Protein AF-A0A2X1JPC4-F1 (afdb_monomer_lite)

Organism: Escherichia coli (NCBI:txid562)

Secondary structure (DSSP, 8-state):
-HHHHHHHHHHHGGGGTS-TT--------HHHHHHHHHHHHHHHHHHHHH-

InterPro domains:
  IPR012338 Beta-lactamase/transpeptidase-like [G3DSA:3.40.710.10] (1-51)
  IPR012338 Beta-lactamase/transpeptidase-like [SSF56601] (2-49)

Structure (mmCIF, N/CA/C/O backbone):
data_AF-A0A2X1JPC4-F1
#
_entry.id   AF-A0A2X1JPC4-F1
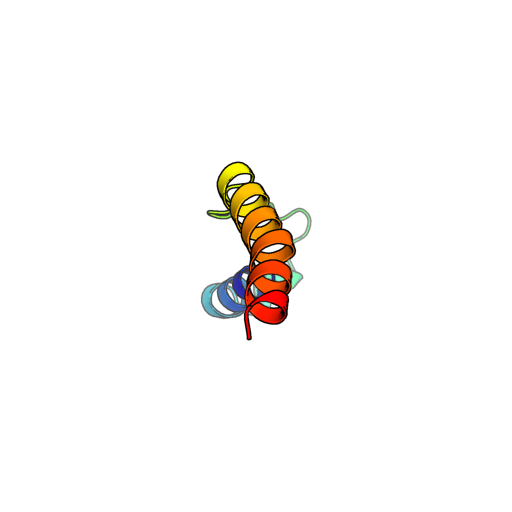#
loop_
_atom_site.group_PDB
_atom_site.id
_atom_site.type_symbol
_atom_site.label_atom_id
_atom_site.label_alt_id
_atom_site.label_comp_id
_atom_site.label_asym_id
_atom_site.label_entity_id
_atom_site.label_seq_id
_atom_site.pdbx_PDB_ins_code
_atom_site.Cartn_x
_atom_site.Cartn_y
_atom_site.Cartn_z
_atom_site.occupancy
_atom_site.B_iso_or_equiv
_atom_site.auth_seq_id
_atom_site.auth_comp_id
_atom_site.auth_asym_id
_atom_site.auth_atom_id
_atom_site.pdbx_PDB_model_num
ATOM 1 N N . MET A 1 1 ? -2.013 2.134 -0.093 1.00 83.44 1 MET A N 1
ATOM 2 C CA . MET A 1 1 ? -2.959 2.135 1.056 1.00 83.44 1 MET A CA 1
ATOM 3 C C . MET A 1 1 ? -4.286 1.397 0.826 1.00 83.44 1 MET A C 1
ATOM 5 O O . MET A 1 1 ? -4.999 1.192 1.803 1.00 83.44 1 MET A O 1
ATOM 9 N N . GLN A 1 2 ? -4.650 0.985 -0.401 1.00 88.12 2 GLN A N 1
ATOM 10 C CA . GLN A 1 2 ? -5.910 0.251 -0.641 1.00 88.12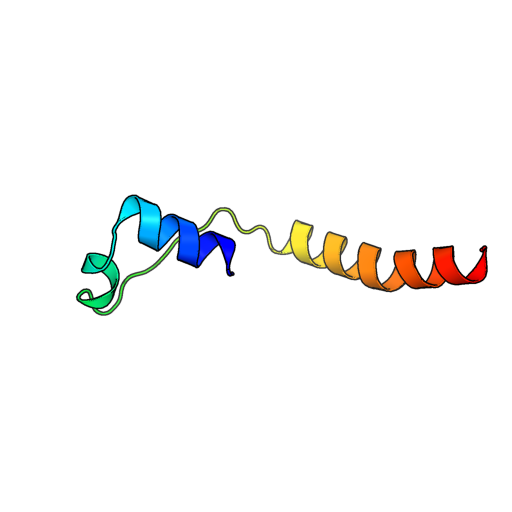 2 GLN A CA 1
ATOM 11 C C . GLN A 1 2 ? -6.007 -1.051 0.174 1.00 88.12 2 GLN A C 1
ATOM 13 O O . GLN A 1 2 ? -7.027 -1.267 0.820 1.00 88.12 2 GLN A O 1
ATOM 18 N N . LEU A 1 3 ? -4.919 -1.830 0.251 1.00 92.38 3 LEU A N 1
ATOM 19 C CA . LEU A 1 3 ? -4.858 -3.050 1.066 1.00 92.38 3 LEU A CA 1
ATOM 20 C C . LEU A 1 3 ? -5.158 -2.784 2.549 1.00 92.38 3 LEU A C 1
ATOM 22 O O . LEU A 1 3 ? -5.974 -3.471 3.147 1.00 92.38 3 LEU A O 1
ATOM 26 N 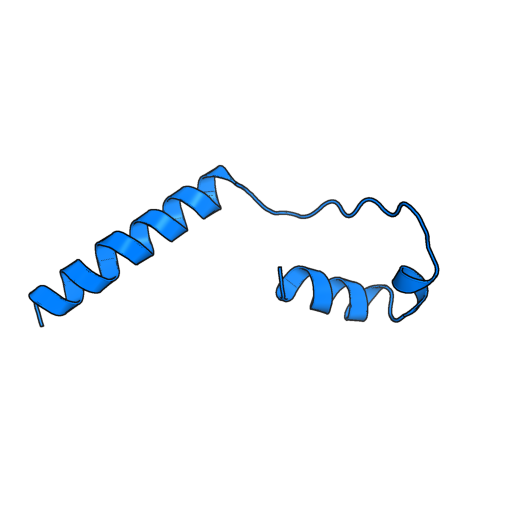N . VAL A 1 4 ? -4.563 -1.733 3.123 1.00 90.25 4 VAL A N 1
ATOM 27 C CA . VAL A 1 4 ? -4.798 -1.349 4.526 1.00 90.25 4 VAL A CA 1
ATOM 28 C C . VAL A 1 4 ? -6.279 -1.041 4.768 1.00 90.25 4 VAL A C 1
ATOM 30 O O . VAL A 1 4 ? -6.841 -1.488 5.760 1.00 90.25 4 VAL A O 1
ATOM 33 N N . ARG A 1 5 ? -6.945 -0.320 3.853 1.00 88.25 5 ARG A N 1
ATOM 34 C CA . ARG A 1 5 ? -8.384 -0.018 3.974 1.00 88.25 5 ARG A CA 1
ATOM 35 C C . ARG A 1 5 ? -9.251 -1.271 3.874 1.00 88.25 5 ARG A C 1
ATOM 37 O O . ARG A 1 5 ? -10.205 -1.402 4.634 1.00 88.25 5 ARG A O 1
ATOM 44 N N . GLN A 1 6 ? -8.920 -2.174 2.955 1.00 91.06 6 GLN A N 1
ATOM 45 C CA . GLN A 1 6 ? -9.640 -3.432 2.786 1.00 91.06 6 GLN A CA 1
ATOM 46 C C . GLN A 1 6 ? -9.515 -4.315 4.031 1.00 91.06 6 GLN A C 1
ATOM 48 O O . GLN A 1 6 ? -10.521 -4.822 4.519 1.00 91.06 6 GLN A O 1
ATOM 53 N N . GLU A 1 7 ? -8.310 -4.437 4.586 1.00 91.62 7 GLU A N 1
ATOM 54 C CA . GLU A 1 7 ? -8.063 -5.242 5.783 1.00 91.62 7 GLU A CA 1
ATOM 55 C C . GLU A 1 7 ? -8.763 -4.655 7.016 1.00 91.62 7 GLU A C 1
ATOM 57 O O . GLU A 1 7 ? -9.354 -5.385 7.809 1.00 91.62 7 GLU A O 1
ATOM 62 N N . LEU A 1 8 ? -8.772 -3.324 7.159 1.00 90.31 8 LEU A N 1
ATOM 63 C CA . LEU A 1 8 ? -9.524 -2.655 8.224 1.00 90.31 8 LEU A CA 1
ATOM 64 C C . LEU A 1 8 ? -11.028 -2.911 8.100 1.00 90.31 8 LEU A C 1
ATOM 66 O O . LEU A 1 8 ? -11.661 -3.231 9.103 1.00 90.31 8 LEU A O 1
ATOM 70 N N . GLN A 1 9 ? -11.593 -2.834 6.891 1.00 87.38 9 GLN A N 1
ATOM 71 C CA . GLN A 1 9 ? -13.003 -3.163 6.674 1.00 87.38 9 GLN A CA 1
ATOM 72 C C . GLN A 1 9 ? -13.284 -4.637 6.993 1.00 87.38 9 GLN A C 1
ATOM 74 O O . GLN A 1 9 ? -14.280 -4.937 7.644 1.00 87.38 9 GLN A O 1
ATOM 79 N N . ALA A 1 10 ? -12.407 -5.554 6.579 1.00 92.12 10 ALA A N 1
ATOM 80 C CA . ALA A 1 10 ? -12.574 -6.983 6.825 1.00 92.12 10 ALA A CA 1
ATOM 81 C C . ALA A 1 10 ? -12.508 -7.339 8.321 1.00 92.12 10 ALA A C 1
ATOM 83 O O . ALA A 1 10 ? -13.269 -8.188 8.779 1.00 92.12 10 ALA A O 1
ATOM 84 N N . LYS A 1 11 ? -11.624 -6.690 9.093 1.00 89.81 11 LYS A N 1
ATOM 85 C CA . LYS A 1 11 ? -11.423 -7.008 10.518 1.00 89.81 11 LYS A CA 1
ATOM 86 C C . LYS A 1 11 ? -12.317 -6.228 11.474 1.00 89.81 11 LYS A C 1
ATOM 88 O O . LYS A 1 11 ? -12.700 -6.762 12.511 1.00 89.81 11 LYS A O 1
ATOM 93 N N . LEU A 1 12 ? -12.599 -4.963 11.173 1.00 87.81 12 LEU A N 1
ATOM 94 C CA . LEU A 1 12 ? -13.275 -4.042 12.093 1.00 87.81 12 LEU A CA 1
ATOM 95 C C . LEU A 1 12 ? -14.629 -3.555 11.562 1.00 87.81 12 LEU A C 1
ATOM 97 O O . LEU A 1 12 ? -15.418 -3.005 12.333 1.00 87.81 12 LEU A O 1
ATOM 101 N N . GLY A 1 13 ? -14.923 -3.773 10.277 1.00 86.00 13 GLY A N 1
ATOM 102 C CA . GLY A 1 13 ? -16.132 -3.265 9.635 1.00 86.00 13 GLY A CA 1
ATOM 103 C C . GLY A 1 13 ? -16.258 -1.748 9.774 1.00 86.00 13 GLY A C 1
ATOM 104 O O . GLY A 1 13 ? -15.267 -1.019 9.851 1.00 86.00 13 GLY A O 1
ATOM 105 N N . ASP A 1 14 ? -17.494 -1.260 9.861 1.00 84.50 14 ASP A N 1
ATOM 106 C CA . ASP A 1 14 ? -17.759 0.178 9.969 1.00 84.50 14 ASP A CA 1
ATOM 107 C C . ASP A 1 14 ? -17.464 0.766 11.358 1.00 84.50 14 ASP A C 1
ATOM 109 O O . ASP A 1 14 ? -17.343 1.982 11.479 1.00 84.50 14 ASP A O 1
ATOM 113 N N . LYS A 1 15 ? -17.224 -0.067 12.386 1.00 74.75 15 LYS A N 1
ATOM 114 C CA . LYS A 1 15 ? -16.924 0.396 13.756 1.00 74.75 15 LYS A CA 1
ATOM 115 C C . LYS A 1 15 ? -15.670 1.266 13.841 1.00 74.75 15 LYS A C 1
ATOM 117 O O . LYS A 1 15 ? -15.532 2.048 14.773 1.00 74.75 15 LYS A O 1
ATOM 122 N N . VAL A 1 16 ? -14.745 1.140 12.886 1.00 72.12 16 VAL A N 1
ATOM 123 C CA . VAL A 1 16 ? -13.524 1.959 12.856 1.00 72.12 16 VAL A CA 1
ATOM 124 C C . VAL A 1 16 ? -13.806 3.425 12.497 1.00 72.12 16 VAL A C 1
ATOM 126 O O . VAL A 1 16 ? -12.997 4.287 12.822 1.00 72.12 16 VAL A O 1
ATOM 129 N N . LYS A 1 17 ? -14.940 3.716 11.839 1.00 74.56 17 LYS A N 1
ATOM 130 C CA . LYS A 1 17 ? -15.340 5.075 11.428 1.00 74.56 17 LYS A CA 1
ATOM 131 C C . LYS A 1 17 ? -15.930 5.885 12.585 1.00 74.56 17 LYS A C 1
ATOM 133 O O . LYS A 1 17 ? -15.848 7.108 12.560 1.00 74.56 17 LYS A O 1
ATOM 138 N N . ASP A 1 18 ? -16.452 5.201 13.599 1.00 77.12 18 ASP A N 1
ATOM 139 C CA . ASP A 1 18 ? -17.055 5.813 14.789 1.00 77.12 18 ASP A CA 1
ATOM 140 C C . ASP A 1 18 ? -16.019 6.128 15.884 1.00 77.12 18 ASP A C 1
ATOM 142 O O . ASP A 1 18 ? -16.332 6.749 16.900 1.00 77.12 18 ASP A O 1
ATOM 146 N N . LEU A 1 19 ? -14.764 5.711 15.687 1.00 76.62 19 LEU A N 1
ATOM 147 C CA . LEU A 1 19 ? -13.667 5.933 16.622 1.00 76.62 19 LEU A CA 1
ATOM 148 C C . LEU A 1 19 ? -12.815 7.125 16.166 1.00 76.62 19 LEU A C 1
ATOM 150 O O . LEU A 1 19 ? -12.180 7.101 15.113 1.00 76.62 19 LEU A O 1
ATOM 154 N N . SER A 1 20 ? -12.762 8.172 16.989 1.00 80.56 20 SER A N 1
ATOM 155 C CA . SER A 1 20 ? -11.898 9.334 16.754 1.00 80.56 20 SER A CA 1
ATOM 156 C C . SER A 1 20 ? -10.484 9.095 17.299 1.00 80.56 20 SER A C 1
ATOM 158 O O . SER A 1 20 ? -10.311 8.520 18.372 1.00 80.56 20 SER A O 1
ATOM 160 N N . GLY A 1 21 ? -9.459 9.542 16.566 1.00 87.25 21 GLY A N 1
ATOM 161 C CA . GLY A 1 21 ? -8.059 9.477 17.009 1.00 87.25 21 GLY A CA 1
ATOM 162 C C . GLY A 1 21 ? -7.391 8.100 16.899 1.00 87.25 21 GLY A C 1
ATOM 163 O O . GLY A 1 21 ? -6.352 7.874 17.522 1.00 87.25 21 GLY A O 1
ATOM 164 N N . VAL A 1 22 ? -7.956 7.175 16.116 1.00 87.06 22 VAL A N 1
ATOM 165 C CA . VAL A 1 22 ? -7.387 5.831 15.933 1.00 87.06 22 VAL A CA 1
ATOM 166 C C . VAL A 1 22 ? -6.023 5.906 15.251 1.00 87.06 22 VAL A C 1
ATOM 168 O O . VAL A 1 22 ? -5.867 6.497 14.183 1.00 87.06 22 VAL A O 1
ATOM 171 N N . LYS A 1 23 ? -5.032 5.245 15.852 1.00 91.06 23 LYS A N 1
ATOM 172 C CA . LYS A 1 23 ? -3.697 5.061 15.276 1.00 91.06 23 LYS A CA 1
ATOM 173 C C . LYS A 1 23 ? -3.599 3.663 14.677 1.00 91.06 23 LYS A C 1
ATOM 175 O O . LYS A 1 23 ? -3.713 2.674 15.395 1.00 91.06 23 LYS A O 1
ATOM 180 N N . ILE A 1 24 ? -3.393 3.591 13.366 1.00 88.44 24 ILE A N 1
ATOM 181 C CA . ILE A 1 24 ? -3.266 2.330 12.630 1.00 88.44 24 ILE A CA 1
ATOM 182 C C . ILE A 1 24 ? -1.782 2.060 12.404 1.00 88.44 24 ILE A C 1
ATOM 184 O O . ILE A 1 24 ? -1.128 2.761 11.633 1.00 88.44 24 ILE A O 1
ATOM 188 N N . PHE A 1 25 ? -1.262 1.032 13.065 1.00 92.06 25 PHE A N 1
ATOM 189 C CA . PHE A 1 25 ? 0.089 0.537 12.828 1.00 92.06 25 PHE A CA 1
ATOM 190 C C . PHE A 1 25 ? 0.035 -0.542 11.749 1.00 92.06 25 PHE A C 1
ATOM 192 O O . PHE A 1 25 ? -0.787 -1.455 11.815 1.00 92.06 25 PHE A O 1
ATOM 199 N N . THR A 1 26 ? 0.878 -0.409 10.731 1.00 93.50 26 THR A N 1
ATOM 200 C CA . THR A 1 26 ? 0.901 -1.305 9.569 1.00 93.50 26 THR A CA 1
ATOM 201 C C . THR A 1 26 ? 2.252 -2.000 9.474 1.00 93.50 26 THR A C 1
ATOM 203 O O . THR A 1 26 ? 3.207 -1.594 10.129 1.00 93.50 26 THR A O 1
ATOM 206 N N . THR A 1 27 ? 2.348 -3.016 8.624 1.00 94.62 27 THR A N 1
ATOM 207 C CA . THR A 1 27 ? 3.618 -3.665 8.266 1.00 94.62 27 THR A CA 1
ATOM 208 C C . THR A 1 27 ? 4.351 -2.930 7.137 1.00 94.62 27 THR A C 1
ATOM 210 O O . THR A 1 27 ? 5.152 -3.537 6.435 1.00 94.62 27 THR A O 1
ATOM 213 N N . PHE A 1 28 ? 4.018 -1.660 6.888 1.00 93.56 28 PHE A N 1
ATOM 214 C CA . PHE A 1 28 ? 4.651 -0.860 5.846 1.00 93.56 28 PHE A CA 1
ATOM 215 C C . PHE A 1 28 ? 6.128 -0.623 6.174 1.00 93.56 28 PHE A C 1
ATOM 217 O O . PHE A 1 28 ? 6.453 -0.121 7.249 1.00 93.56 28 PHE A O 1
ATOM 224 N N . ASP A 1 29 ? 6.993 -0.953 5.221 1.00 96.81 29 ASP A N 1
ATOM 225 C CA . ASP A 1 29 ? 8.427 -0.692 5.264 1.00 96.81 29 ASP A CA 1
ATOM 226 C C . ASP A 1 29 ? 8.756 0.378 4.217 1.00 96.81 29 ASP A C 1
ATOM 228 O O . ASP A 1 29 ? 8.593 0.156 3.015 1.00 96.81 29 ASP A O 1
ATOM 232 N N . SER A 1 30 ? 9.196 1.552 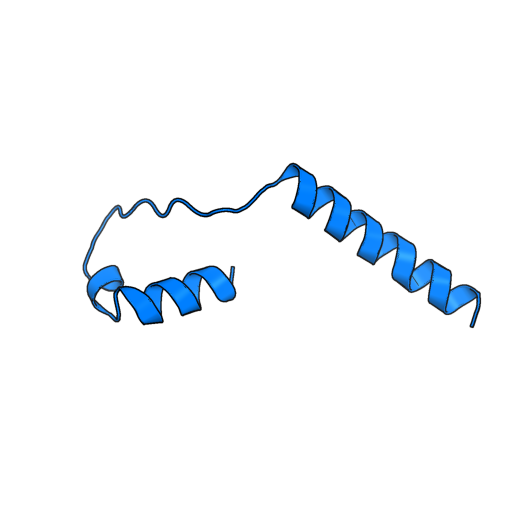4.674 1.00 95.50 30 SER A N 1
ATOM 233 C CA . SER A 1 30 ? 9.509 2.677 3.792 1.00 95.50 30 SER A CA 1
ATOM 234 C C . SER A 1 30 ? 10.738 2.421 2.922 1.00 95.50 30 SER A C 1
ATOM 236 O O . SER A 1 30 ? 10.746 2.809 1.760 1.00 95.50 30 SER A O 1
ATOM 238 N N . VAL A 1 31 ? 11.759 1.735 3.446 1.00 97.12 31 VAL A N 1
ATOM 239 C CA . VAL A 1 31 ? 13.005 1.488 2.703 1.00 97.12 31 VAL A CA 1
ATOM 240 C C . VAL A 1 31 ? 12.742 0.513 1.561 1.00 97.12 31 VAL A C 1
ATOM 242 O O . VAL A 1 31 ? 13.187 0.732 0.433 1.00 97.12 31 VAL A O 1
ATOM 245 N N . ALA A 1 32 ? 11.984 -0.549 1.840 1.00 95.94 32 ALA A N 1
ATOM 246 C CA . ALA A 1 32 ? 11.598 -1.514 0.820 1.00 95.94 32 ALA A CA 1
ATOM 247 C C . ALA A 1 32 ? 10.689 -0.884 -0.251 1.00 95.94 32 ALA A C 1
ATOM 249 O O . ALA A 1 32 ? 10.867 -1.161 -1.439 1.00 95.94 32 ALA A O 1
ATOM 250 N N . GLN A 1 33 ? 9.749 -0.020 0.152 1.00 94.25 33 GLN A N 1
ATOM 251 C CA . GLN A 1 33 ? 8.850 0.667 -0.776 1.00 94.25 33 GLN A CA 1
ATOM 252 C C . GLN A 1 33 ? 9.611 1.610 -1.714 1.00 94.25 33 GLN A C 1
ATOM 254 O O . GLN A 1 33 ? 9.420 1.526 -2.926 1.00 94.25 33 GLN A O 1
ATOM 259 N N . ASP A 1 34 ? 10.510 2.446 -1.189 1.00 96.88 34 ASP A N 1
ATOM 260 C CA . ASP A 1 34 ? 11.297 3.382 -2.002 1.00 96.88 34 ASP A CA 1
ATOM 261 C C . ASP A 1 34 ? 12.165 2.637 -3.029 1.00 96.88 34 ASP A C 1
ATOM 263 O O . ASP A 1 34 ? 12.246 3.017 -4.202 1.00 96.88 34 ASP A O 1
ATOM 267 N N . ALA A 1 35 ? 12.784 1.528 -2.609 1.00 96.31 35 ALA A N 1
ATOM 268 C CA . ALA A 1 35 ? 13.569 0.678 -3.497 1.00 96.31 35 ALA A CA 1
ATOM 269 C C . ALA A 1 35 ? 12.707 0.055 -4.609 1.00 96.31 35 ALA A C 1
ATOM 271 O O . ALA A 1 35 ? 13.112 0.052 -5.774 1.00 96.31 35 ALA A O 1
ATOM 272 N N . ALA A 1 36 ? 11.514 -0.443 -4.268 1.00 96.44 36 ALA A N 1
ATOM 273 C CA . ALA A 1 36 ? 10.588 -1.034 -5.229 1.00 96.44 36 ALA A CA 1
ATOM 274 C C . ALA A 1 36 ? 10.037 0.003 -6.224 1.00 96.44 36 ALA A C 1
ATOM 276 O O . ALA A 1 36 ? 9.976 -0.272 -7.424 1.00 96.44 36 ALA A O 1
ATOM 277 N N . GLU A 1 37 ? 9.684 1.203 -5.754 1.00 96.88 37 GLU A N 1
ATOM 278 C CA . GLU A 1 37 ? 9.217 2.302 -6.605 1.00 96.88 37 GLU A CA 1
ATOM 279 C C . GLU A 1 37 ? 10.297 2.727 -7.596 1.00 96.88 37 GLU A C 1
ATOM 281 O O . GLU A 1 37 ? 10.040 2.786 -8.801 1.00 96.88 37 GLU A O 1
ATOM 286 N N . LYS A 1 38 ? 11.531 2.928 -7.120 1.00 96.50 38 LYS A N 1
ATOM 287 C CA . LYS A 1 38 ? 12.659 3.261 -7.992 1.00 96.50 38 LYS A CA 1
ATOM 288 C C . LYS A 1 38 ? 12.904 2.175 -9.041 1.00 96.50 38 LYS A C 1
ATOM 290 O O . LYS A 1 38 ? 13.015 2.483 -10.228 1.00 96.50 38 LYS A O 1
ATOM 295 N N . ALA A 1 39 ? 12.934 0.908 -8.624 1.00 96.75 39 ALA A N 1
ATOM 296 C CA . ALA A 1 39 ? 13.155 -0.217 -9.528 1.00 96.75 39 ALA A CA 1
ATOM 297 C C . ALA A 1 39 ? 12.077 -0.307 -10.621 1.00 96.75 39 ALA A C 1
ATOM 299 O O . ALA A 1 39 ? 12.399 -0.566 -11.780 1.00 96.75 39 ALA A O 1
ATOM 300 N N . ALA A 1 40 ? 10.810 -0.057 -10.286 1.00 96.44 40 ALA A N 1
ATOM 301 C CA . ALA A 1 40 ? 9.725 -0.060 -11.262 1.00 96.44 40 ALA A CA 1
ATOM 302 C C . ALA A 1 40 ? 9.814 1.131 -12.234 1.00 96.44 40 ALA A C 1
ATOM 304 O O . ALA A 1 40 ? 9.670 0.951 -13.447 1.00 96.44 40 ALA A O 1
ATOM 305 N N . VAL A 1 41 ? 10.079 2.336 -11.717 1.00 97.25 41 VAL A N 1
ATOM 306 C CA . VAL A 1 41 ? 10.176 3.565 -12.521 1.00 97.25 41 VAL A CA 1
ATOM 307 C C . VAL A 1 41 ? 11.345 3.506 -13.501 1.00 97.25 41 VAL A C 1
ATOM 309 O O . VAL A 1 41 ? 11.193 3.931 -14.642 1.00 97.25 41 VAL A O 1
ATOM 312 N N . GLU A 1 42 ? 12.492 2.966 -13.094 1.00 96.06 42 GLU A N 1
ATOM 313 C CA . GLU A 1 42 ? 13.677 2.861 -13.955 1.00 96.06 42 GLU A CA 1
ATOM 314 C C . GLU A 1 42 ? 13.642 1.604 -14.840 1.00 96.06 42 GLU A C 1
ATOM 316 O O . GLU A 1 42 ? 13.973 1.657 -16.029 1.00 96.06 42 GLU A O 1
ATOM 321 N N . GLY A 1 43 ? 13.195 0.474 -14.287 1.00 95.56 43 GLY A N 1
ATOM 322 C CA . GLY A 1 43 ? 13.235 -0.831 -14.944 1.00 95.56 43 GLY A CA 1
ATOM 323 C C . GLY A 1 43 ? 12.236 -0.982 -16.090 1.00 95.56 43 GLY A C 1
ATOM 324 O O . GLY A 1 43 ? 12.595 -1.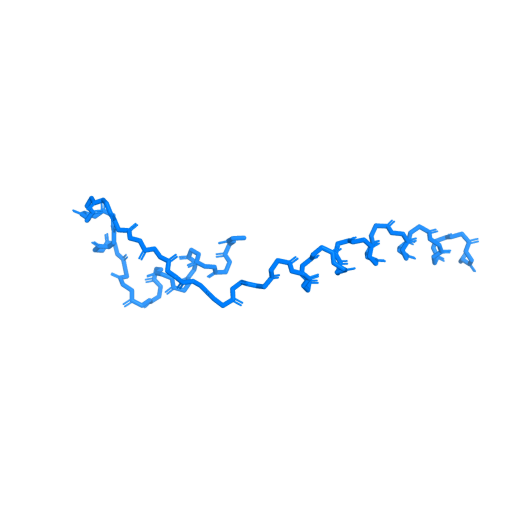495 -17.150 1.00 95.56 43 GLY A O 1
ATOM 325 N N . ILE A 1 44 ? 10.994 -0.506 -15.938 1.00 95.44 44 ILE A N 1
ATOM 326 C CA . ILE A 1 44 ? 9.974 -0.652 -16.992 1.00 95.44 44 ILE A CA 1
ATOM 327 C C . ILE A 1 44 ? 10.357 0.112 -18.274 1.00 95.44 44 ILE A C 1
ATOM 329 O O . ILE A 1 44 ? 10.276 -0.477 -19.357 1.00 95.44 44 ILE A O 1
ATOM 333 N N . PRO A 1 45 ? 10.803 1.384 -18.221 1.00 95.38 45 PRO A N 1
ATOM 334 C CA . PRO A 1 45 ? 11.309 2.074 -19.404 1.00 95.38 45 PRO A CA 1
ATOM 335 C C . PRO A 1 45 ? 12.548 1.415 -20.010 1.00 95.38 45 PRO A C 1
ATOM 337 O O . PRO A 1 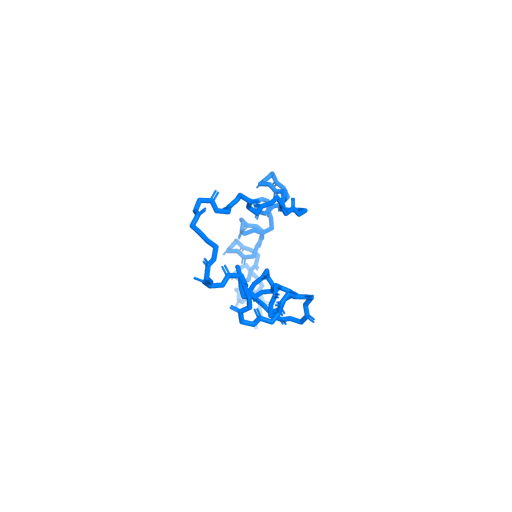45 ? 12.671 1.404 -21.232 1.00 95.38 45 PRO A O 1
ATOM 340 N N . ALA A 1 46 ? 13.455 0.871 -19.192 1.00 94.94 46 ALA A N 1
ATOM 341 C CA . ALA A 1 46 ? 14.635 0.168 -19.692 1.00 94.94 46 ALA A CA 1
ATOM 342 C C . ALA A 1 46 ? 14.240 -1.058 -20.531 1.00 94.94 46 ALA A C 1
ATOM 344 O O . ALA A 1 46 ? 14.708 -1.195 -21.658 1.00 94.94 46 ALA A O 1
ATOM 345 N N . LEU A 1 47 ? 13.300 -1.872 -20.038 1.00 93.62 47 LEU A N 1
ATOM 346 C CA . LEU A 1 47 ? 12.784 -3.037 -20.762 1.00 93.62 47 LEU A CA 1
ATOM 347 C C . LEU A 1 47 ? 12.054 -2.655 -22.056 1.00 93.62 47 LEU A C 1
ATOM 349 O O . LEU A 1 47 ? 12.227 -3.314 -23.078 1.00 93.62 47 LEU A O 1
ATOM 353 N N . LYS A 1 48 ? 11.278 -1.563 -22.045 1.00 91.81 48 LYS A N 1
ATOM 354 C CA . LYS A 1 48 ? 10.594 -1.050 -23.245 1.00 91.81 48 LYS A CA 1
ATOM 355 C C . LYS A 1 48 ? 11.545 -0.546 -24.332 1.00 91.81 48 LYS A C 1
ATOM 357 O O . LYS A 1 48 ? 11.136 -0.484 -25.480 1.00 91.81 48 LYS A O 1
ATOM 362 N N . LYS A 1 49 ? 12.772 -0.141 -23.987 1.00 81.25 49 LYS A N 1
ATOM 363 C CA . LYS A 1 49 ? 13.792 0.282 -24.967 1.00 81.25 49 LYS A CA 1
ATOM 364 C C . LYS A 1 49 ? 14.509 -0.895 -25.626 1.00 81.25 49 LYS A C 1
ATOM 366 O O . LYS A 1 49 ? 15.130 -0.714 -26.666 1.00 81.25 49 LYS A O 1
ATOM 371 N N . THR A 1 50 ? 14.478 -2.061 -24.989 1.00 67.75 50 THR A N 1
ATOM 372 C CA . THR A 1 50 ? 15.105 -3.298 -25.472 1.00 67.75 50 THR A CA 1
ATOM 373 C C . THR A 1 50 ? 14.127 -4.249 -26.166 1.00 67.75 50 THR A C 1
ATOM 375 O O . THR A 1 50 ? 14.567 -5.283 -26.663 1.00 67.75 50 THR A O 1
ATOM 378 N N . ALA A 1 51 ? 12.831 -3.922 -26.171 1.00 55.94 51 ALA A N 1
ATOM 379 C CA . ALA A 1 51 ? 11.774 -4.614 -26.909 1.00 55.94 51 ALA A CA 1
ATOM 380 C C . ALA A 1 51 ? 11.499 -3.891 -28.233 1.00 55.94 51 ALA A C 1
ATOM 382 O O . ALA A 1 51 ? 11.235 -4.596 -29.230 1.00 55.94 51 ALA A O 1
#

Foldseek 3Di:
DVVQVVVCCVPPNCVVVVDPPDDDDDPDDPVVVVVVVVCCVPVVVVVVVVD

pLDDT: mean 89.16, std 8.65, range [55.94, 97.25]

Sequence (51 aa):
MQLVRQELQAKLGDKVKDLSGVKIFTTFDSVAQDAAEKAAVEGIPALKKTA

Radius of gyration: 17.29 Å; chains: 1; bounding box: 33×16×44 Å